Protein AF-A0A1G3HYS4-F1 (afdb_monomer_lite)

Foldseek 3Di:
DPPVVVVVVVVVVVVVVVVVVLQVQQLVQLLVVQCVVLVVVPPVSNVVSVVCCVVVVVVSSVRSNVSSVVVVVVVVVVD

Radius of gyration: 17.6 Å; chains: 1; bounding box: 36×13×53 Å

Structure (mmCIF, N/CA/C/O backbone):
data_AF-A0A1G3HYS4-F1
#
_entry.id   AF-A0A1G3HYS4-F1
#
loop_
_atom_site.group_PDB
_atom_site.id
_atom_site.type_symbol
_atom_site.label_atom_id
_atom_site.label_alt_id
_atom_site.label_comp_id
_atom_site.label_asym_id
_atom_site.label_entity_id
_atom_site.label_seq_id
_atom_site.pdbx_PDB_ins_code
_atom_site.Cartn_x
_atom_site.Cartn_y
_atom_site.Cartn_z
_atom_site.occupancy
_atom_site.B_iso_or_equiv
_atom_site.auth_seq_id
_atom_site.auth_comp_id
_atom_site.auth_asym_id
_atom_site.auth_atom_id
_atom_site.pdbx_PDB_model_num
ATOM 1 N N . MET A 1 1 ? 11.473 1.763 -36.718 1.00 65.81 1 MET A N 1
ATOM 2 C CA . MET A 1 1 ? 11.542 2.495 -35.437 1.00 65.81 1 MET A CA 1
ATOM 3 C C . MET A 1 1 ? 13.001 2.634 -35.086 1.00 65.81 1 MET A C 1
ATOM 5 O O . MET A 1 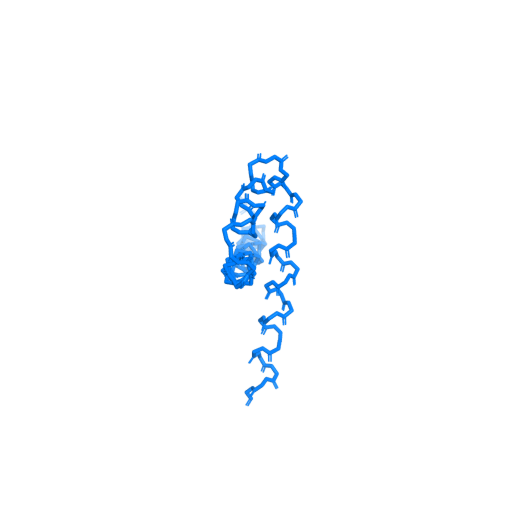1 ? 13.693 1.621 -35.108 1.00 65.81 1 MET A O 1
ATOM 9 N N . ASP A 1 2 ? 13.468 3.849 -34.820 1.00 91.56 2 ASP A N 1
ATOM 10 C CA . ASP A 1 2 ? 14.846 4.070 -34.393 1.00 91.56 2 ASP A CA 1
ATOM 11 C C . ASP A 1 2 ? 15.132 3.293 -33.101 1.00 91.56 2 ASP A C 1
ATOM 13 O O . ASP A 1 2 ? 14.333 3.379 -32.159 1.00 91.56 2 ASP A O 1
ATOM 17 N N . PRO A 1 3 ? 16.252 2.552 -33.013 1.00 88.81 3 PRO A N 1
ATOM 18 C CA . PRO A 1 3 ? 16.610 1.798 -31.811 1.00 88.81 3 PRO A CA 1
ATOM 19 C C . PRO A 1 3 ? 16.593 2.652 -30.534 1.00 88.81 3 PRO A C 1
ATOM 21 O O . PRO A 1 3 ? 16.210 2.168 -29.473 1.00 88.81 3 PRO A O 1
ATOM 24 N N . GLY A 1 4 ? 16.922 3.946 -30.642 1.00 90.88 4 GLY A N 1
ATOM 25 C CA . GLY A 1 4 ? 16.852 4.894 -29.527 1.00 90.88 4 GLY A CA 1
ATOM 26 C C . GLY A 1 4 ? 15.437 5.102 -28.970 1.00 90.88 4 GLY A C 1
ATOM 27 O O . GLY A 1 4 ? 15.266 5.166 -27.756 1.00 90.88 4 GLY A O 1
ATOM 28 N N . ILE A 1 5 ? 14.406 5.134 -29.823 1.00 93.31 5 ILE A N 1
ATOM 29 C CA . ILE A 1 5 ? 13.006 5.288 -29.387 1.00 93.31 5 ILE A CA 1
ATOM 30 C C . ILE A 1 5 ? 12.535 4.027 -28.656 1.00 93.31 5 ILE A C 1
ATOM 32 O O . ILE A 1 5 ? 11.862 4.118 -27.630 1.00 93.31 5 ILE A O 1
ATOM 36 N N . VAL A 1 6 ? 12.927 2.848 -29.149 1.00 93.06 6 VAL A N 1
ATOM 37 C CA . VAL A 1 6 ? 12.588 1.564 -28.515 1.00 93.06 6 VAL A CA 1
ATOM 38 C C . VAL A 1 6 ? 13.180 1.486 -27.106 1.00 93.06 6 VAL A C 1
ATOM 40 O O . VAL A 1 6 ? 12.478 1.124 -26.165 1.00 93.06 6 VAL A O 1
ATOM 43 N N . ILE A 1 7 ? 14.442 1.892 -26.939 1.00 94.19 7 ILE A N 1
ATOM 44 C CA . ILE A 1 7 ? 15.105 1.923 -25.629 1.00 94.19 7 ILE A CA 1
ATOM 45 C C . ILE A 1 7 ? 14.389 2.888 -24.674 1.00 94.19 7 ILE A C 1
ATOM 47 O O . ILE A 1 7 ? 14.119 2.517 -23.533 1.00 94.19 7 ILE A O 1
ATOM 51 N N . LEU A 1 8 ? 14.028 4.093 -25.128 1.00 93.75 8 LEU A N 1
ATOM 52 C CA . LEU A 1 8 ? 13.314 5.066 -24.293 1.00 93.75 8 LEU A CA 1
ATOM 53 C C . LEU A 1 8 ? 11.952 4.547 -23.817 1.00 93.75 8 LEU A C 1
ATOM 55 O O . LEU A 1 8 ? 11.607 4.733 -22.651 1.00 93.75 8 LEU A O 1
ATOM 59 N N . LEU A 1 9 ? 11.199 3.864 -24.683 1.00 94.38 9 LEU A N 1
ATOM 60 C CA . LEU A 1 9 ? 9.916 3.264 -24.308 1.00 94.38 9 LEU A CA 1
ATOM 61 C C . LEU A 1 9 ? 10.085 2.147 -23.275 1.00 94.38 9 LEU A C 1
ATOM 63 O O . LEU A 1 9 ? 9.301 2.072 -22.331 1.00 94.38 9 LEU A O 1
ATOM 67 N N . ILE A 1 10 ? 11.118 1.311 -23.416 1.00 95.06 10 ILE A N 1
ATOM 68 C CA . ILE A 1 10 ? 11.419 0.252 -22.445 1.00 95.06 10 ILE A CA 1
ATOM 69 C C . ILE A 1 10 ? 11.782 0.865 -21.091 1.00 95.06 10 ILE A C 1
ATOM 71 O O . ILE A 1 10 ? 11.198 0.491 -20.076 1.00 95.06 10 ILE A O 1
ATOM 75 N N . VAL A 1 11 ? 12.702 1.832 -21.065 1.00 95.94 11 VAL A N 1
ATOM 76 C CA . VAL A 1 11 ? 13.130 2.493 -19.823 1.00 95.94 11 VAL A CA 1
ATOM 77 C C . VAL A 1 11 ? 11.950 3.195 -19.151 1.00 95.94 11 VAL A C 1
ATOM 79 O O . VAL A 1 11 ? 11.716 2.996 -17.959 1.00 95.94 11 VAL A O 1
ATOM 82 N N . GLY A 1 12 ? 11.162 3.954 -19.916 1.00 95.81 12 GLY A N 1
ATOM 83 C CA . GLY A 1 12 ? 9.959 4.611 -19.409 1.00 95.81 12 GLY A CA 1
ATOM 84 C C . GLY A 1 12 ? 8.940 3.615 -18.853 1.00 95.81 12 GLY A C 1
ATOM 85 O O . GLY A 1 12 ? 8.409 3.826 -17.763 1.00 95.81 12 GLY A O 1
ATOM 86 N N . GLY A 1 13 ? 8.718 2.498 -19.550 1.00 95.19 13 GLY A N 1
ATOM 87 C CA . GLY A 1 13 ? 7.817 1.434 -19.109 1.00 95.19 13 GLY A CA 1
ATOM 88 C C . GLY A 1 13 ? 8.267 0.768 -17.808 1.00 95.19 13 GLY A C 1
ATOM 89 O O . GLY A 1 13 ? 7.455 0.584 -16.904 1.00 95.19 13 GLY A O 1
ATOM 90 N N . VAL A 1 14 ? 9.560 0.463 -17.671 1.00 96.75 14 VAL A N 1
ATOM 91 C CA . VAL A 1 14 ? 10.120 -0.139 -16.448 1.00 96.75 14 VAL A CA 1
ATOM 92 C C . VAL A 1 14 ? 10.012 0.817 -15.260 1.00 96.75 14 VAL A C 1
ATOM 94 O O . VAL A 1 14 ? 9.611 0.398 -14.175 1.00 96.75 14 VAL A O 1
ATOM 97 N N . ILE A 1 15 ? 10.307 2.105 -15.458 1.00 96.56 15 ILE A N 1
ATOM 98 C CA . ILE A 1 15 ? 10.165 3.119 -14.403 1.00 96.56 15 ILE A CA 1
ATOM 99 C C . ILE A 1 15 ? 8.700 3.244 -13.978 1.00 96.56 15 ILE A C 1
ATOM 101 O O . ILE A 1 15 ? 8.403 3.202 -12.784 1.00 96.56 15 ILE A O 1
ATOM 105 N N . ALA A 1 16 ? 7.777 3.347 -14.938 1.00 95.06 16 ALA A N 1
ATOM 106 C CA . ALA A 1 16 ? 6.348 3.429 -14.651 1.00 95.06 16 ALA A CA 1
ATOM 107 C C . ALA A 1 16 ? 5.860 2.202 -13.865 1.00 95.06 16 ALA A C 1
ATOM 109 O O . ALA A 1 16 ? 5.160 2.355 -12.865 1.00 95.06 16 ALA A O 1
ATOM 110 N N . LEU A 1 17 ? 6.286 0.996 -14.256 1.00 96.19 17 LEU A N 1
ATOM 111 C CA . LEU A 1 17 ? 5.982 -0.236 -13.526 1.00 96.19 17 LEU A CA 1
ATOM 112 C C . LEU A 1 17 ? 6.532 -0.208 -12.096 1.00 96.19 17 LEU A C 1
ATOM 114 O O . LEU A 1 17 ? 5.804 -0.549 -11.166 1.00 96.19 17 LEU A O 1
ATOM 118 N N . GLY A 1 18 ? 7.774 0.241 -11.900 1.00 95.38 18 GLY A N 1
ATOM 119 C CA . GLY A 1 18 ? 8.374 0.369 -10.5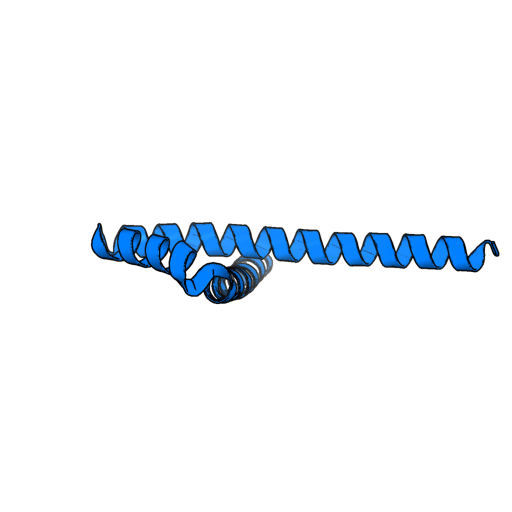70 1.00 95.38 18 GLY A CA 1
ATOM 120 C C . GLY A 1 18 ? 7.576 1.296 -9.650 1.00 95.38 18 GLY A C 1
ATOM 121 O O . GLY A 1 18 ? 7.307 0.944 -8.501 1.00 95.38 18 GLY A O 1
ATOM 122 N N . ILE A 1 19 ? 7.124 2.441 -10.170 1.00 94.81 19 ILE A N 1
ATOM 123 C CA . ILE A 1 19 ? 6.284 3.389 -9.423 1.00 94.81 19 ILE A CA 1
ATOM 124 C C . ILE A 1 19 ? 4.938 2.750 -9.064 1.00 94.81 19 ILE A C 1
ATOM 126 O O . ILE A 1 19 ? 4.505 2.842 -7.916 1.00 94.81 19 ILE A O 1
ATOM 130 N N . VAL A 1 20 ? 4.286 2.079 -10.018 1.00 95.75 20 VAL A N 1
ATOM 131 C CA . VAL A 1 20 ? 2.991 1.418 -9.788 1.00 95.75 20 VAL A CA 1
ATOM 132 C C . VAL A 1 20 ? 3.110 0.337 -8.716 1.00 95.75 20 VAL A C 1
ATOM 134 O O . VAL A 1 20 ? 2.287 0.294 -7.805 1.00 95.75 20 VAL A O 1
ATOM 137 N N . ILE A 1 21 ? 4.153 -0.495 -8.774 1.00 95.31 21 ILE A N 1
ATOM 138 C CA . ILE A 1 21 ? 4.401 -1.529 -7.762 1.00 95.31 21 ILE A CA 1
ATOM 139 C C . ILE A 1 21 ? 4.600 -0.887 -6.385 1.00 95.31 21 ILE A C 1
ATOM 141 O O . ILE A 1 21 ? 3.958 -1.311 -5.423 1.00 95.31 21 ILE A O 1
ATOM 145 N N . GLY A 1 22 ? 5.423 0.162 -6.290 1.00 93.81 22 GLY A N 1
ATOM 146 C CA . GLY A 1 22 ? 5.639 0.890 -5.037 1.00 93.81 22 GLY A CA 1
ATOM 147 C C . GLY A 1 22 ? 4.346 1.477 -4.460 1.00 93.81 22 GLY A C 1
ATOM 148 O O . GLY A 1 22 ? 4.074 1.328 -3.268 1.00 93.81 22 GLY A O 1
ATOM 149 N N . LEU A 1 23 ? 3.503 2.073 -5.307 1.00 94.56 23 LEU A N 1
ATOM 150 C CA . LEU A 1 23 ? 2.194 2.596 -4.905 1.00 94.56 23 LEU A CA 1
ATOM 151 C C . LEU A 1 23 ? 1.245 1.489 -4.435 1.00 94.56 23 LEU A C 1
ATOM 153 O O . LEU A 1 23 ? 0.566 1.667 -3.424 1.00 94.56 23 LEU A O 1
ATOM 157 N N . CYS A 1 24 ? 1.215 0.340 -5.114 1.00 94.75 24 CYS A N 1
ATOM 158 C CA . CYS A 1 24 ? 0.431 -0.813 -4.674 1.00 94.75 24 CYS A CA 1
ATOM 159 C C . CYS A 1 24 ? 0.907 -1.321 -3.309 1.00 94.75 24 CYS A C 1
ATOM 161 O O . CYS A 1 24 ? 0.084 -1.527 -2.419 1.00 94.75 24 CYS A O 1
ATOM 163 N N . MET A 1 25 ? 2.219 -1.478 -3.111 1.00 95.12 25 MET A N 1
ATOM 164 C CA . MET A 1 25 ? 2.779 -1.911 -1.826 1.00 95.12 25 MET A CA 1
ATOM 165 C C . MET A 1 25 ? 2.397 -0.957 -0.691 1.00 95.12 25 MET A C 1
ATOM 167 O O . MET A 1 25 ? 1.972 -1.413 0.374 1.00 95.12 25 MET A O 1
ATOM 171 N N . ALA A 1 26 ? 2.487 0.355 -0.926 1.00 95.81 26 ALA A N 1
ATOM 172 C CA . ALA A 1 26 ? 2.037 1.357 0.032 1.00 95.81 26 ALA A CA 1
ATOM 173 C C . ALA A 1 26 ? 0.532 1.226 0.316 1.00 95.81 26 ALA A C 1
ATOM 175 O O . ALA A 1 26 ? 0.139 1.097 1.474 1.00 95.81 26 ALA A O 1
ATOM 176 N N . ALA A 1 27 ? -0.308 1.172 -0.721 1.00 96.00 27 ALA A N 1
ATOM 177 C CA . ALA A 1 27 ? -1.754 1.032 -0.565 1.00 96.00 27 ALA A CA 1
ATOM 178 C C . ALA A 1 27 ? -2.131 -0.193 0.286 1.00 96.00 27 ALA A C 1
ATOM 180 O O . ALA A 1 27 ? -2.916 -0.063 1.223 1.00 96.00 27 ALA A O 1
ATOM 181 N N . PHE A 1 28 ? -1.540 -1.361 0.016 1.00 96.44 28 PHE A N 1
ATOM 182 C CA . PHE A 1 28 ? -1.802 -2.577 0.792 1.00 96.44 28 PHE A CA 1
ATOM 183 C C . PHE A 1 28 ? -1.317 -2.459 2.237 1.00 96.44 28 PHE A C 1
ATOM 185 O O . PHE A 1 28 ? -2.064 -2.787 3.158 1.00 96.44 28 PHE A O 1
ATOM 192 N N . THR A 1 29 ? -0.102 -1.950 2.448 1.00 96.44 29 THR A N 1
ATOM 193 C CA . THR A 1 29 ? 0.468 -1.777 3.794 1.00 96.44 29 THR A CA 1
ATOM 194 C C . THR A 1 29 ? -0.409 -0.865 4.647 1.00 96.44 29 THR A C 1
ATOM 196 O O . THR A 1 29 ? -0.793 -1.227 5.760 1.00 96.44 29 THR A O 1
ATOM 199 N N . GLY A 1 30 ? -0.791 0.296 4.111 1.00 95.38 30 GLY A N 1
ATOM 200 C CA . GLY A 1 30 ? -1.664 1.224 4.821 1.00 95.38 30 GLY A CA 1
ATOM 201 C C . GLY A 1 30 ? -3.082 0.687 5.004 1.00 95.38 30 GLY A C 1
ATOM 202 O O . GLY A 1 30 ? -3.673 0.901 6.060 1.00 95.38 30 GLY A O 1
ATOM 203 N N . ALA A 1 31 ? -3.629 -0.053 4.034 1.00 96.00 31 ALA A N 1
ATOM 204 C CA . ALA A 1 31 ? -4.947 -0.673 4.162 1.00 96.00 31 ALA A CA 1
ATOM 205 C C . ALA A 1 31 ? -5.000 -1.694 5.304 1.00 96.00 31 ALA A C 1
ATOM 207 O O . ALA A 1 31 ? -5.949 -1.656 6.089 1.00 96.00 31 ALA A O 1
ATOM 208 N N . VAL A 1 32 ? -3.986 -2.558 5.419 1.00 96.38 32 VAL A N 1
ATOM 209 C CA . VAL A 1 32 ? -3.883 -3.560 6.492 1.00 96.38 32 VAL A CA 1
ATOM 210 C C . VAL A 1 32 ? -3.699 -2.888 7.849 1.00 96.38 32 VAL A C 1
ATOM 212 O O . VAL A 1 32 ? -4.381 -3.251 8.806 1.00 96.38 32 VAL A O 1
ATOM 215 N N . PHE A 1 33 ? -2.833 -1.876 7.933 1.00 96.62 33 PHE A N 1
ATOM 216 C CA . PHE A 1 33 ? -2.619 -1.138 9.176 1.00 96.62 33 PHE A CA 1
ATOM 217 C C . PHE A 1 33 ? -3.898 -0.445 9.660 1.00 96.62 33 PHE A C 1
ATOM 219 O O . PHE A 1 33 ? -4.292 -0.600 10.813 1.00 96.62 33 PHE A O 1
ATOM 226 N N . LEU A 1 34 ? -4.586 0.275 8.770 1.00 95.75 34 LEU A N 1
ATOM 227 C CA . LEU A 1 34 ? -5.832 0.969 9.102 1.00 95.75 34 LEU A CA 1
ATOM 228 C C . LEU A 1 34 ? -6.971 0.002 9.428 1.00 95.75 34 LEU A C 1
ATOM 230 O O . LEU A 1 34 ? -7.806 0.322 10.267 1.00 95.75 34 LEU A O 1
ATOM 234 N N . PHE A 1 35 ? -6.999 -1.176 8.802 1.00 95.62 35 PHE A N 1
ATOM 235 C CA . PHE A 1 35 ? -7.934 -2.235 9.171 1.00 95.62 35 PHE A CA 1
ATOM 236 C C . PHE A 1 35 ? -7.675 -2.735 10.597 1.00 95.62 35 PHE A C 1
ATOM 238 O O . PHE A 1 35 ? -8.614 -2.838 11.382 1.00 95.62 35 PHE A O 1
ATOM 245 N N . GLY A 1 36 ? -6.410 -2.990 10.950 1.00 95.62 36 GLY A N 1
ATOM 246 C CA . GLY A 1 36 ? -6.019 -3.362 12.312 1.00 95.62 36 GLY A CA 1
ATOM 247 C C . GLY A 1 36 ? -6.406 -2.286 13.328 1.00 95.62 36 GLY A C 1
ATOM 248 O O . GLY A 1 36 ? -7.087 -2.580 14.305 1.00 95.62 36 GLY A O 1
ATOM 249 N N . PHE A 1 37 ? -6.085 -1.027 13.033 1.00 94.88 37 PHE A N 1
ATOM 250 C CA . PHE A 1 37 ? -6.468 0.118 13.861 1.00 94.88 37 PHE A CA 1
ATOM 251 C C . PHE A 1 37 ? -7.992 0.257 14.021 1.00 94.88 37 PHE A C 1
ATOM 253 O O . PHE A 1 37 ? -8.494 0.528 15.109 1.00 94.88 37 PHE A O 1
ATOM 260 N N . ALA A 1 38 ? -8.759 0.037 12.952 1.00 94.94 38 ALA A N 1
ATOM 261 C CA . ALA A 1 38 ? -10.218 0.048 13.007 1.00 94.94 38 ALA A CA 1
ATOM 262 C C . ALA A 1 38 ? -10.779 -1.123 13.831 1.00 94.94 38 ALA A C 1
ATOM 264 O O . ALA A 1 38 ? -11.787 -0.958 14.519 1.00 94.94 38 ALA A O 1
ATOM 265 N N . ALA A 1 39 ? -10.128 -2.289 13.790 1.00 94.31 39 ALA A N 1
ATOM 266 C CA . ALA A 1 39 ? -10.513 -3.455 14.579 1.00 94.31 39 ALA A CA 1
ATOM 267 C C . ALA A 1 39 ? -10.306 -3.233 16.088 1.00 94.31 39 ALA A C 1
ATOM 269 O O . ALA A 1 39 ? -11.125 -3.690 16.885 1.00 94.31 39 ALA A O 1
ATOM 270 N N . GLU A 1 40 ? -9.273 -2.482 16.485 1.00 95.44 40 GLU A N 1
ATOM 271 C CA . GLU A 1 40 ? -9.031 -2.102 17.888 1.00 95.44 40 GLU A CA 1
ATOM 272 C C . GLU A 1 40 ? -10.136 -1.202 18.463 1.00 95.44 40 GLU A C 1
ATOM 274 O O . GLU A 1 40 ? -10.412 -1.237 19.661 1.00 95.44 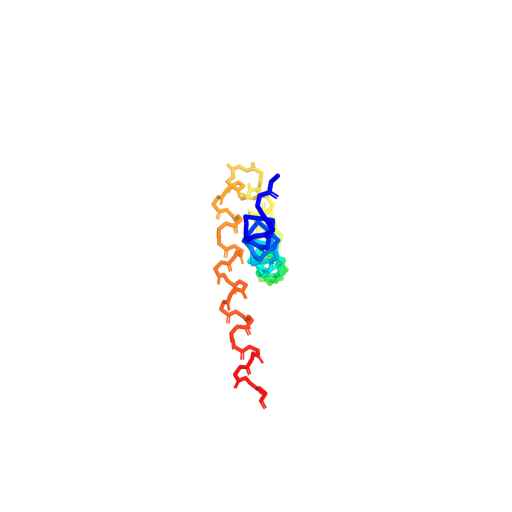40 GLU A O 1
ATOM 279 N N . GLN A 1 41 ? -10.828 -0.441 17.613 1.00 91.69 41 GLN A N 1
ATOM 280 C CA . GLN A 1 41 ? -11.979 0.388 17.998 1.00 91.69 41 GLN A CA 1
ATOM 281 C C . GLN A 1 41 ? -13.287 -0.419 18.118 1.00 91.69 41 GLN A C 1
ATOM 283 O O . GLN A 1 41 ? -14.356 0.141 18.377 1.00 91.69 41 GLN A O 1
ATOM 288 N N . GLY A 1 42 ? -13.224 -1.740 17.926 1.00 92.81 42 GLY A N 1
ATOM 289 C CA . GLY A 1 42 ? -14.368 -2.640 17.975 1.00 92.81 42 GLY A CA 1
ATOM 290 C C . GLY A 1 42 ? -15.242 -2.585 16.719 1.00 92.81 42 GLY A C 1
ATOM 291 O O . GLY A 1 42 ? -14.845 -2.117 15.653 1.00 92.81 42 GLY A O 1
ATOM 292 N N . PHE A 1 43 ? -16.473 -3.090 16.840 1.00 91.06 43 PHE A N 1
ATOM 293 C CA . PHE A 1 43 ? -17.369 -3.296 15.695 1.00 91.06 43 PHE A CA 1
ATOM 294 C C . PHE A 1 43 ? -17.674 -2.010 14.911 1.00 91.06 43 PHE A C 1
ATOM 296 O O . PHE A 1 43 ? -17.700 -2.033 13.682 1.00 91.06 43 PHE A O 1
ATOM 303 N N . LEU A 1 44 ? -17.871 -0.883 15.608 1.00 93.88 44 LEU A N 1
ATOM 304 C CA . LEU A 1 44 ? -18.157 0.402 14.961 1.00 93.88 44 LEU A CA 1
ATOM 305 C C . LEU A 1 44 ? -16.990 0.886 14.091 1.00 93.88 44 LEU A C 1
ATOM 307 O O . LEU A 1 44 ? -17.230 1.386 12.994 1.00 93.88 44 LEU A O 1
ATOM 311 N N . GLY A 1 45 ? -15.747 0.712 14.550 1.00 92.81 45 GLY A N 1
ATOM 312 C CA . GLY A 1 45 ? -14.557 1.088 13.786 1.00 92.81 45 GLY A CA 1
ATOM 313 C C . GLY A 1 45 ? -14.429 0.270 12.505 1.00 92.81 45 GLY A C 1
ATOM 314 O O . GLY A 1 45 ? -14.258 0.831 11.421 1.00 92.81 45 GLY A O 1
ATOM 315 N N . LEU A 1 46 ? -14.616 -1.049 12.604 1.00 93.88 46 LEU A N 1
ATOM 316 C CA . LEU A 1 46 ? -14.589 -1.938 11.442 1.00 93.88 46 LEU A CA 1
ATOM 317 C C . LEU A 1 46 ? -15.698 -1.593 10.432 1.00 93.88 46 LEU A C 1
ATOM 319 O O . LEU A 1 46 ? -15.449 -1.528 9.228 1.00 93.88 46 LEU A O 1
ATOM 323 N N . ALA A 1 47 ? -16.915 -1.327 10.917 1.00 95.00 47 ALA A N 1
ATOM 324 C CA . ALA A 1 47 ? -18.038 -0.928 10.074 1.00 95.00 47 ALA A CA 1
ATOM 325 C C . ALA A 1 47 ? -17.769 0.407 9.359 1.00 95.00 47 ALA A C 1
ATOM 327 O O . ALA A 1 47 ? -18.031 0.518 8.161 1.00 95.00 47 ALA A O 1
ATOM 328 N N . ALA A 1 48 ? -17.196 1.392 10.059 1.00 94.12 48 ALA A N 1
ATOM 329 C CA . ALA A 1 48 ? -16.804 2.670 9.472 1.00 94.12 48 ALA A CA 1
ATOM 330 C C . ALA A 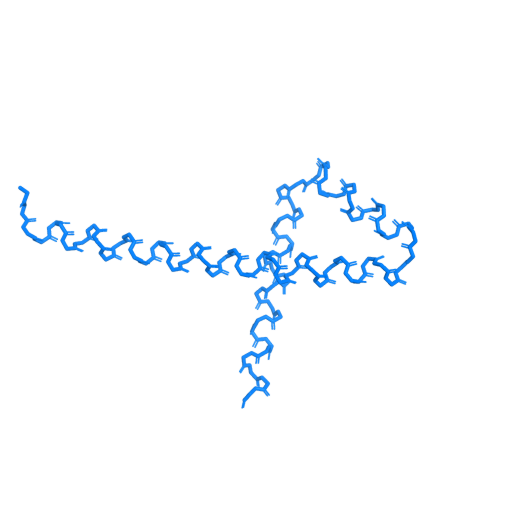1 48 ? -15.706 2.500 8.412 1.00 94.12 48 ALA A C 1
ATOM 332 O O . ALA A 1 48 ? -15.812 3.076 7.333 1.00 94.12 48 ALA A O 1
ATOM 333 N N . TYR A 1 49 ? -14.697 1.663 8.667 1.00 94.31 49 TYR A N 1
ATOM 334 C CA . TYR A 1 49 ? -13.644 1.352 7.697 1.00 94.31 49 TYR A CA 1
ATOM 335 C C . TYR A 1 49 ? -14.220 0.765 6.399 1.00 94.31 49 TYR A C 1
ATOM 337 O O . TYR A 1 49 ? -13.913 1.252 5.309 1.00 94.31 49 TYR A O 1
ATOM 345 N N . ILE A 1 50 ? -15.103 -0.233 6.502 1.00 94.94 50 ILE A N 1
ATOM 346 C CA . ILE A 1 50 ? -15.754 -0.834 5.328 1.00 94.94 50 ILE A CA 1
ATOM 347 C C . ILE A 1 50 ? -16.673 0.178 4.629 1.00 94.94 50 ILE A C 1
ATOM 349 O O . ILE A 1 50 ? -16.656 0.272 3.402 1.00 94.94 50 ILE A O 1
ATOM 353 N N . ALA A 1 51 ? -17.423 0.989 5.380 1.00 95.56 51 ALA A N 1
ATOM 354 C CA . ALA A 1 51 ? -18.247 2.052 4.808 1.00 95.56 51 ALA A CA 1
ATOM 355 C C . ALA A 1 51 ? -17.400 3.081 4.036 1.00 95.56 51 ALA A C 1
ATOM 357 O O . ALA A 1 51 ? -17.771 3.466 2.927 1.00 95.56 51 ALA A O 1
ATOM 358 N N . CYS A 1 52 ? -16.235 3.478 4.556 1.00 94.38 52 CYS A N 1
ATOM 359 C CA . CYS A 1 52 ? -15.302 4.375 3.869 1.00 94.38 52 CYS A CA 1
ATOM 360 C C . CYS A 1 52 ? -14.785 3.781 2.553 1.00 94.38 52 CYS A C 1
ATOM 362 O O . CYS A 1 52 ? -14.675 4.508 1.567 1.00 94.38 52 CYS A O 1
ATOM 364 N N . TRP A 1 53 ? -14.536 2.472 2.494 1.00 93.19 53 TRP A N 1
ATOM 365 C CA . TRP A 1 53 ? -14.179 1.800 1.241 1.00 93.19 53 TRP A CA 1
ATOM 366 C C . TRP A 1 53 ? -15.312 1.804 0.211 1.00 93.19 53 TRP A C 1
ATOM 368 O O . TRP A 1 53 ? -15.041 1.946 -0.977 1.00 93.19 53 TRP A O 1
ATOM 378 N N . VAL A 1 54 ? -16.569 1.673 0.643 1.00 94.81 54 VAL A N 1
ATOM 379 C CA . VAL A 1 54 ? -17.730 1.620 -0.262 1.00 94.81 54 VAL A CA 1
ATOM 380 C C . VAL A 1 54 ? -18.141 3.013 -0.749 1.00 94.81 54 VAL A C 1
ATOM 382 O O . VAL A 1 54 ? -18.352 3.208 -1.943 1.00 94.81 54 VAL A O 1
ATOM 385 N N . PHE A 1 55 ? -18.247 3.989 0.155 1.00 94.62 55 PHE A N 1
ATOM 386 C CA . PHE A 1 55 ? -18.771 5.325 -0.159 1.00 94.62 55 PHE A CA 1
ATOM 387 C C . PHE A 1 55 ? -17.691 6.326 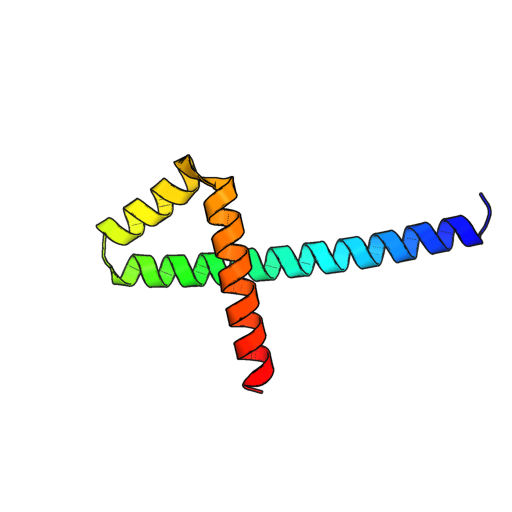-0.575 1.00 94.62 55 PHE A C 1
ATOM 389 O O . PHE A 1 55 ? -17.970 7.257 -1.326 1.00 94.62 55 PHE A O 1
ATOM 396 N N . PHE A 1 56 ? -16.456 6.135 -0.110 1.00 93.62 56 PHE A N 1
ATOM 397 C CA . PHE A 1 56 ? -15.347 7.065 -0.313 1.00 93.62 56 PHE A CA 1
ATOM 398 C C . PHE A 1 56 ? -14.098 6.354 -0.840 1.00 93.62 56 PHE A C 1
ATOM 400 O O . PHE A 1 56 ? -12.979 6.759 -0.526 1.00 93.62 56 PHE A O 1
ATOM 407 N N . PHE A 1 57 ? -14.283 5.331 -1.686 1.00 92.62 57 PHE A N 1
ATOM 408 C CA . PHE A 1 57 ? -13.206 4.527 -2.274 1.00 92.62 57 PHE A CA 1
ATOM 409 C C . PHE A 1 57 ? -11.958 5.333 -2.691 1.00 92.62 57 PHE A C 1
ATOM 411 O O . PHE A 1 57 ? -10.869 5.000 -2.221 1.00 92.62 57 PHE A O 1
ATOM 418 N N . PRO A 1 58 ? -12.057 6.410 -3.506 1.00 93.25 58 PRO A N 1
ATOM 419 C CA . PRO A 1 58 ? -10.866 7.142 -3.933 1.00 93.25 58 PRO A CA 1
ATOM 420 C C . PRO A 1 58 ? -10.149 7.840 -2.771 1.00 93.25 58 PRO A C 1
ATOM 422 O O . PRO A 1 58 ? -8.923 7.857 -2.731 1.00 93.25 58 PRO A O 1
ATOM 425 N N . VAL A 1 59 ? -10.893 8.378 -1.801 1.00 95.38 59 VAL A N 1
ATOM 426 C CA . VAL A 1 59 ? -10.312 9.039 -0.623 1.00 95.38 59 VAL A CA 1
ATOM 427 C C . VAL A 1 59 ? -9.646 8.006 0.281 1.00 95.38 59 VAL A C 1
ATOM 429 O O . VAL A 1 59 ? -8.515 8.212 0.716 1.00 95.38 59 VAL A O 1
ATOM 432 N N . MET A 1 60 ? -10.309 6.872 0.513 1.00 96.19 60 MET A N 1
ATOM 433 C CA . MET A 1 60 ? -9.769 5.790 1.329 1.00 96.19 60 MET A CA 1
ATOM 434 C C . MET A 1 60 ? -8.471 5.239 0.734 1.00 96.19 60 MET A C 1
ATOM 436 O O . MET A 1 60 ? -7.483 5.082 1.447 1.00 96.19 60 MET A O 1
ATOM 440 N N . LEU A 1 61 ? -8.431 5.043 -0.586 1.00 95.19 61 LEU A N 1
ATOM 441 C CA . LEU A 1 61 ? -7.240 4.585 -1.297 1.00 95.19 61 LEU A CA 1
ATOM 442 C C . LEU A 1 61 ? -6.066 5.569 -1.152 1.00 95.19 61 LEU A C 1
ATOM 444 O O . LEU A 1 61 ? -4.941 5.137 -0.901 1.00 95.19 61 LEU A O 1
ATOM 448 N N . ILE A 1 62 ? -6.316 6.881 -1.236 1.00 96.44 62 ILE A N 1
ATOM 449 C CA . ILE A 1 62 ? -5.288 7.910 -1.002 1.00 96.44 62 ILE A CA 1
ATOM 450 C C . ILE A 1 62 ? -4.765 7.841 0.436 1.00 96.44 62 ILE A C 1
ATOM 452 O O . ILE A 1 62 ? -3.552 7.844 0.645 1.00 96.44 62 ILE A O 1
ATOM 456 N N . ILE A 1 63 ? -5.656 7.736 1.426 1.00 96.44 63 ILE A N 1
ATOM 457 C CA . ILE A 1 63 ? -5.266 7.629 2.839 1.00 96.44 63 ILE A CA 1
ATOM 458 C C . ILE A 1 63 ? -4.412 6.373 3.061 1.00 96.44 63 ILE A C 1
ATOM 460 O O . ILE A 1 63 ? -3.358 6.459 3.693 1.00 96.44 63 ILE A O 1
ATOM 464 N N . CYS A 1 64 ? -4.806 5.229 2.496 1.00 96.94 64 CYS A N 1
ATOM 465 C CA . CYS A 1 64 ? -4.025 3.996 2.558 1.00 96.94 64 CYS A CA 1
ATOM 466 C C . CYS A 1 64 ? -2.629 4.163 1.949 1.00 96.94 64 CYS A C 1
ATOM 468 O O . CYS A 1 64 ? -1.654 3.730 2.554 1.00 96.94 64 CYS A O 1
ATOM 470 N N . ILE A 1 65 ? -2.504 4.822 0.793 1.00 97.31 65 ILE A N 1
ATOM 471 C CA . ILE A 1 65 ? -1.195 5.088 0.182 1.00 97.31 65 ILE A CA 1
ATOM 472 C C . ILE A 1 65 ? -0.338 5.969 1.094 1.00 97.31 65 ILE A C 1
ATOM 474 O O . ILE A 1 65 ? 0.819 5.635 1.335 1.00 97.31 65 ILE A O 1
ATOM 478 N N . ILE A 1 66 ? -0.887 7.061 1.635 1.00 97.50 66 ILE A N 1
ATOM 479 C CA . ILE A 1 66 ? -0.142 7.980 2.511 1.00 97.50 66 ILE A CA 1
ATOM 480 C C . ILE A 1 66 ? 0.363 7.245 3.754 1.00 97.50 66 ILE A C 1
ATOM 482 O O . ILE A 1 66 ? 1.556 7.283 4.055 1.00 97.50 66 ILE A O 1
ATOM 486 N N . VAL A 1 67 ? -0.531 6.541 4.453 1.00 97.19 67 VAL A N 1
ATOM 487 C CA . VAL A 1 67 ? -0.176 5.776 5.655 1.00 97.19 67 VAL A CA 1
ATOM 488 C C . VAL A 1 67 ? 0.847 4.694 5.314 1.00 97.19 67 VAL A C 1
ATOM 490 O O . VAL A 1 67 ? 1.841 4.544 6.018 1.00 97.19 67 VAL A O 1
ATOM 493 N N . GLY A 1 68 ? 0.661 3.986 4.201 1.00 95.94 68 GLY A N 1
ATOM 494 C CA . GLY A 1 68 ? 1.596 2.972 3.732 1.00 95.94 68 GLY A CA 1
ATOM 495 C C . GLY A 1 68 ? 2.988 3.509 3.420 1.00 95.94 68 GLY A C 1
ATOM 496 O O . GLY A 1 68 ? 3.969 2.895 3.827 1.00 95.94 68 GLY A O 1
ATOM 497 N N . ILE A 1 69 ? 3.093 4.663 2.754 1.00 96.50 69 ILE A N 1
ATOM 498 C CA . ILE A 1 69 ? 4.378 5.329 2.486 1.00 96.50 69 ILE A CA 1
ATOM 499 C C . ILE A 1 69 ? 5.083 5.661 3.802 1.00 96.50 69 ILE A C 1
ATOM 501 O O . ILE A 1 69 ? 6.274 5.384 3.936 1.00 96.50 69 ILE A O 1
ATOM 505 N N . ILE A 1 70 ? 4.358 6.213 4.780 1.00 96.75 70 ILE A N 1
ATOM 506 C CA . ILE A 1 70 ? 4.922 6.550 6.094 1.00 96.75 70 ILE A CA 1
ATOM 507 C C . ILE A 1 70 ? 5.437 5.287 6.789 1.00 96.75 70 ILE A C 1
ATOM 509 O O . ILE A 1 70 ? 6.569 5.272 7.264 1.00 96.75 70 ILE A O 1
ATOM 513 N N . LEU A 1 71 ? 4.644 4.214 6.817 1.00 95.06 71 LEU A N 1
ATOM 514 C CA . LEU A 1 71 ? 5.025 2.959 7.470 1.00 95.06 71 LEU A CA 1
ATOM 515 C C . LEU A 1 71 ? 6.231 2.295 6.801 1.00 95.06 71 LEU A C 1
ATOM 517 O O . LEU A 1 71 ? 7.145 1.855 7.494 1.00 95.06 71 LEU A O 1
ATOM 521 N N . LEU A 1 72 ? 6.263 2.255 5.469 1.00 93.69 72 LEU A N 1
ATOM 522 C CA . LEU A 1 72 ? 7.397 1.717 4.717 1.00 93.69 72 LEU A CA 1
ATOM 523 C C . LEU A 1 72 ? 8.661 2.556 4.931 1.00 93.69 72 LEU A C 1
ATOM 525 O O . LEU A 1 72 ? 9.749 2.000 5.072 1.00 93.69 72 LEU A O 1
ATOM 529 N N . TRP A 1 73 ? 8.525 3.881 5.004 1.00 94.44 73 TRP A N 1
ATOM 530 C CA . TRP A 1 73 ? 9.637 4.768 5.328 1.00 94.44 73 TRP A CA 1
ATOM 531 C C . TRP A 1 73 ? 10.158 4.507 6.743 1.00 94.44 73 TRP A C 1
ATOM 533 O O . TRP A 1 73 ? 11.360 4.337 6.927 1.00 94.44 73 TRP A O 1
ATOM 543 N N . VAL A 1 74 ? 9.277 4.401 7.740 1.00 95.25 74 VAL A N 1
ATOM 544 C CA . VAL A 1 74 ? 9.676 4.058 9.115 1.00 95.25 74 VAL A CA 1
ATOM 545 C C . VAL A 1 74 ? 10.400 2.710 9.150 1.00 95.25 74 VAL A C 1
ATOM 547 O O . VAL A 1 74 ? 11.490 2.636 9.709 1.00 95.25 74 VAL A O 1
ATOM 550 N N . ALA A 1 75 ? 9.851 1.681 8.499 1.00 92.06 75 ALA A N 1
ATOM 551 C CA . ALA A 1 75 ? 10.443 0.344 8.451 1.00 92.06 75 ALA A CA 1
ATOM 552 C C . ALA A 1 75 ? 11.834 0.322 7.792 1.00 92.06 75 ALA A C 1
ATOM 554 O O . ALA A 1 75 ? 12.705 -0.444 8.197 1.00 92.06 75 ALA A O 1
ATOM 555 N N . HIS A 1 76 ? 12.063 1.169 6.786 1.00 92.19 76 HIS A N 1
ATOM 556 C CA . HIS A 1 76 ? 13.375 1.312 6.160 1.00 92.19 76 HIS A CA 1
ATOM 557 C C . HIS A 1 76 ? 14.400 1.970 7.094 1.00 92.19 76 HIS A C 1
ATOM 559 O O . HIS A 1 76 ? 15.555 1.564 7.103 1.00 92.19 76 HIS A O 1
ATOM 565 N N . ASN A 1 77 ? 13.996 2.976 7.875 1.00 93.56 77 ASN A N 1
ATOM 566 C CA . ASN A 1 77 ? 14.899 3.698 8.782 1.00 93.56 77 ASN A CA 1
ATOM 567 C C . ASN A 1 77 ? 15.120 2.9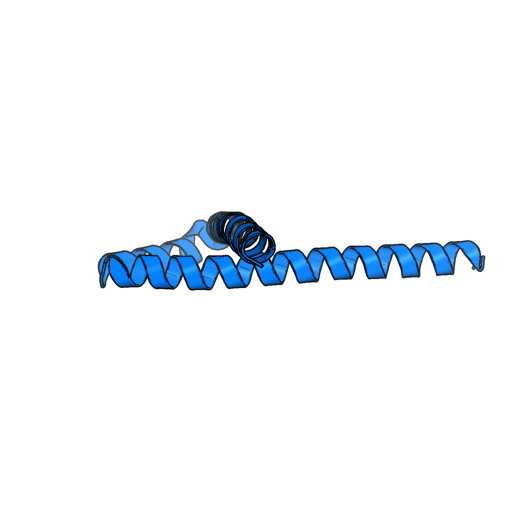90 10.129 1.00 93.56 77 ASN A C 1
ATOM 569 O O . ASN A 1 77 ? 15.951 3.434 10.916 1.00 93.56 77 ASN A O 1
ATOM 573 N N . SER A 1 78 ? 14.358 1.935 10.424 1.00 86.56 78 SER A N 1
ATOM 574 C CA . SER A 1 78 ? 14.533 1.113 11.627 1.00 86.56 78 SER A CA 1
ATOM 575 C C . SER A 1 78 ? 15.537 -0.038 11.464 1.00 86.56 78 SER A C 1
ATOM 577 O O . SER A 1 78 ? 15.786 -0.739 12.444 1.00 86.56 78 SER A O 1
ATOM 579 N N . ASN A 1 79 ? 16.075 -0.244 10.256 1.00 68.00 79 ASN A N 1
ATOM 580 C CA . ASN A 1 79 ? 17.121 -1.227 9.937 1.00 68.00 79 ASN A CA 1
ATOM 581 C C . ASN A 1 79 ? 18.500 -0.563 9.881 1.00 68.00 79 ASN A C 1
ATOM 583 O O . ASN A 1 79 ? 19.483 -1.256 10.225 1.00 68.00 79 ASN A O 1
#

pLDDT: mean 93.96, std 4.74, range [65.81, 97.5]

Sequence (79 aa):
MDPGIVILLIVGGVIALGIVIGLCMAAFTGAVFLFGFAAEQGFLGLAAYIACWVFFFPVMLIICIIVGIILLWVAHNSN

Secondary structure (DSSP, 8-state):
--HHHHHHHHHHHHHHHHHHHHHHHHHHHHHHHHHHHHHHT-HHHHHHHHHHHHHSHHHHHHHHHHHHHHHHHHHHHT-